Protein AF-A0A1F1QEC3-F1 (afdb_monomer_lite)

Foldseek 3Di:
DDPDDPPPPCPPDDVVVVCCVVVVVVVVVVVVVVCVVCCVVLVVLPVVDPVSVVVSVVVVVVVVVVVCVVVVVVVVVVVVVPPD

Sequence (84 aa):
MSKNKSTIDLTSGRISLGLVKFALPLMAGNVLQQCYNLTDTLVVGRFIGKNALAAVGSAYTLMIFLTSIILGLSMGCGAFLSQP

Secondary structure (DSSP, 8-state):
---------TTTS-HHHHHHHHHHHHHHHHHHHHHHHHHHHHHHHHTT-THHHHHHHHHHHHHHHHHHHHHHHHHHHHHHHH--

pLDDT: mean 71.87, std 14.89, range [40.5, 94.19]

Structure (mmCIF, N/CA/C/O backbone):
data_AF-A0A1F1QEC3-F1
#
_entry.id   AF-A0A1F1QEC3-F1
#
loop_
_atom_site.group_PDB
_atom_site.id
_atom_site.type_symbol
_atom_site.label_atom_id
_atom_site.label_alt_id
_atom_site.label_comp_id
_atom_site.label_asym_id
_atom_site.label_entity_id
_atom_site.label_seq_id
_atom_site.pdbx_PDB_ins_code
_atom_site.Cartn_x
_atom_site.Cartn_y
_atom_site.Cartn_z
_atom_site.occupancy
_atom_site.B_iso_or_equiv
_atom_site.auth_seq_id
_atom_site.auth_comp_id
_atom_site.auth_asym_id
_atom_site.auth_atom_id
_atom_site.pdbx_PDB_model_num
ATOM 1 N N . MET A 1 1 ? -5.629 -46.564 -29.488 1.00 40.72 1 MET A N 1
ATOM 2 C CA . MET A 1 1 ? -4.568 -45.533 -29.517 1.00 40.72 1 MET A CA 1
ATOM 3 C C . MET A 1 1 ? -5.154 -44.245 -28.942 1.00 40.72 1 MET A C 1
ATOM 5 O O . MET A 1 1 ? -5.923 -43.575 -29.615 1.00 40.72 1 MET A O 1
ATOM 9 N N . SER A 1 2 ? -4.930 -44.004 -27.645 1.00 40.50 2 SER A N 1
ATOM 10 C CA . SER A 1 2 ? -5.572 -42.936 -26.860 1.00 40.50 2 SER A CA 1
ATOM 11 C C . SER A 1 2 ? -4.962 -41.575 -27.198 1.00 40.50 2 SER A C 1
ATOM 13 O O . SER A 1 2 ? -3.782 -41.347 -26.940 1.00 40.50 2 SER A O 1
ATOM 15 N N . LYS A 1 3 ? -5.751 -40.676 -27.794 1.00 44.88 3 LYS A N 1
ATOM 16 C CA . LYS A 1 3 ? -5.342 -39.309 -28.143 1.00 44.88 3 LYS A CA 1
ATOM 17 C C . LYS A 1 3 ? -5.925 -38.335 -27.115 1.00 44.88 3 LYS A C 1
ATOM 19 O O . LYS A 1 3 ? -6.787 -37.525 -27.426 1.00 44.88 3 LYS A O 1
ATOM 24 N N . ASN A 1 4 ? -5.474 -38.456 -25.867 1.00 55.50 4 ASN A N 1
ATOM 25 C CA . ASN A 1 4 ? -5.722 -37.464 -24.825 1.00 55.50 4 ASN A CA 1
ATOM 26 C C . ASN A 1 4 ? -4.427 -36.689 -24.573 1.00 55.50 4 ASN A C 1
ATOM 28 O O . ASN A 1 4 ? -3.547 -37.134 -23.838 1.00 55.50 4 ASN A O 1
ATOM 32 N N . LYS A 1 5 ? -4.301 -35.532 -25.216 1.00 44.94 5 LYS A N 1
ATOM 33 C CA . LYS A 1 5 ? -3.383 -34.494 -24.761 1.00 44.94 5 LYS A CA 1
ATOM 34 C C . LYS A 1 5 ? -4.055 -33.158 -25.017 1.00 44.94 5 LYS A C 1
ATOM 36 O O . LYS A 1 5 ? 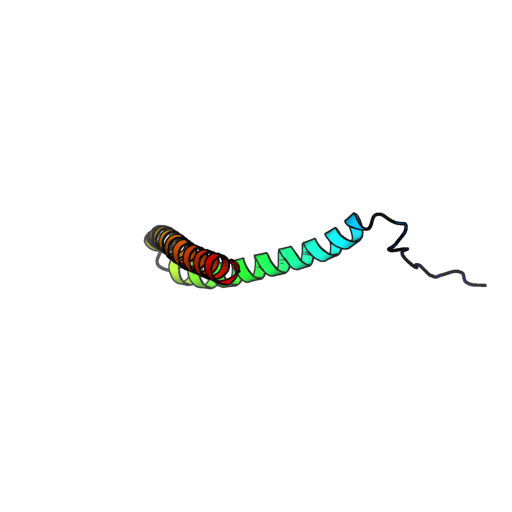-3.990 -32.605 -26.106 1.00 44.94 5 LYS A O 1
ATOM 41 N N . SER A 1 6 ? -4.759 -32.695 -23.990 1.00 50.28 6 SER A N 1
ATOM 42 C CA . SER A 1 6 ? -5.215 -31.318 -23.824 1.00 50.28 6 SER A CA 1
ATOM 43 C C . SER A 1 6 ? -3.998 -30.389 -23.705 1.00 50.28 6 SER A C 1
ATOM 45 O O . SER A 1 6 ? -3.717 -29.839 -22.642 1.00 50.28 6 SER A O 1
ATOM 47 N N . THR A 1 7 ? -3.221 -30.257 -24.777 1.00 45.41 7 THR A N 1
ATOM 48 C CA . THR A 1 7 ? -2.207 -29.216 -24.915 1.00 45.41 7 THR A CA 1
ATOM 49 C C . THR A 1 7 ? -2.933 -27.964 -25.365 1.00 45.41 7 THR A C 1
ATOM 51 O O . THR A 1 7 ? -3.275 -27.814 -26.531 1.00 45.41 7 THR A O 1
ATOM 54 N N . ILE A 1 8 ? -3.249 -27.104 -24.402 1.00 54.59 8 ILE A N 1
ATOM 55 C CA . ILE A 1 8 ? -3.745 -25.762 -24.677 1.00 54.59 8 ILE A CA 1
ATOM 56 C C . ILE A 1 8 ? -2.611 -25.031 -25.403 1.00 54.59 8 ILE A C 1
ATOM 58 O O . ILE A 1 8 ? -1.600 -24.698 -24.790 1.00 54.59 8 ILE A O 1
ATOM 62 N N . ASP A 1 9 ? -2.760 -24.842 -26.712 1.00 45.78 9 ASP A N 1
ATOM 63 C CA . ASP A 1 9 ? -1.859 -24.043 -27.538 1.00 45.78 9 ASP A CA 1
ATOM 64 C C . ASP A 1 9 ? -1.870 -22.584 -27.060 1.00 45.78 9 ASP A C 1
ATOM 66 O O . ASP A 1 9 ? -2.778 -21.802 -27.355 1.00 45.78 9 ASP A O 1
ATOM 70 N N . LEU A 1 10 ? -0.839 -22.212 -26.298 1.00 55.91 10 LEU A N 1
ATOM 71 C CA . LEU A 1 10 ? -0.635 -20.864 -25.754 1.00 55.91 10 LEU A CA 1
ATOM 72 C C . LEU A 1 10 ? -0.110 -19.861 -26.799 1.00 55.91 10 LEU A C 1
ATOM 74 O O . LEU A 1 10 ? 0.017 -18.681 -26.495 1.00 55.91 10 LEU A O 1
ATOM 78 N N . THR A 1 11 ? 0.171 -20.306 -28.024 1.00 55.09 11 THR A N 1
ATOM 79 C CA . THR A 1 11 ? 0.653 -19.485 -29.151 1.00 55.09 11 THR A CA 1
ATOM 80 C C . THR A 1 11 ? -0.342 -19.395 -30.311 1.00 55.09 11 THR A C 1
ATOM 82 O O . THR A 1 11 ? -0.088 -18.678 -31.275 1.00 55.09 11 THR A O 1
ATOM 85 N N . SER A 1 12 ? -1.492 -20.077 -30.236 1.00 51.31 12 SER A N 1
ATOM 86 C CA . SER A 1 12 ? -2.536 -20.021 -31.279 1.00 51.31 12 SER A CA 1
ATOM 87 C C . SER A 1 12 ? -3.960 -19.806 -30.745 1.00 51.31 12 SER A C 1
ATOM 89 O O . SER A 1 12 ? -4.869 -19.537 -31.526 1.00 51.31 12 SER A O 1
ATOM 91 N N . GLY A 1 13 ? -4.172 -19.861 -29.426 1.00 60.28 13 GLY A N 1
ATOM 92 C CA . GLY A 1 13 ? -5.428 -19.476 -28.770 1.00 60.28 13 GLY A CA 1
ATOM 93 C C . GLY A 1 13 ? -5.372 -18.080 -28.139 1.00 60.28 13 GLY A C 1
ATOM 94 O O . GLY A 1 13 ? -4.303 -17.497 -28.009 1.00 60.28 13 GLY A O 1
ATOM 95 N N . ARG A 1 14 ? -6.529 -17.542 -27.716 1.00 55.53 14 ARG A N 1
ATOM 96 C CA . ARG A 1 14 ? -6.694 -16.211 -27.084 1.00 55.53 14 ARG A CA 1
ATOM 97 C C . ARG A 1 14 ? -5.815 -16.081 -25.823 1.00 55.53 14 ARG A C 1
ATOM 99 O O . ARG A 1 14 ? -6.304 -16.283 -24.715 1.00 55.53 14 ARG A O 1
ATOM 106 N N . ILE A 1 15 ? -4.537 -15.730 -25.984 1.00 57.53 15 ILE A N 1
ATOM 107 C CA . ILE A 1 15 ? -3.544 -15.500 -24.914 1.00 57.53 15 ILE A CA 1
ATOM 108 C C . ILE A 1 15 ? -4.094 -14.569 -23.836 1.00 57.53 15 ILE A C 1
ATOM 110 O O . ILE A 1 15 ? -3.900 -14.796 -22.644 1.00 57.53 15 ILE A O 1
ATOM 114 N N . SER A 1 16 ? -4.872 -13.573 -24.256 1.00 61.88 16 SER A N 1
ATOM 115 C CA . SER A 1 16 ? -5.589 -12.658 -23.374 1.00 61.88 16 SER A CA 1
ATOM 116 C C . SER A 1 16 ? -6.467 -13.374 -22.349 1.00 61.88 16 SER A C 1
ATOM 118 O O . SER A 1 16 ? -6.521 -12.946 -21.204 1.00 61.88 16 SER A O 1
ATOM 120 N N . LEU A 1 17 ? -7.110 -14.491 -22.701 1.00 64.38 17 LEU A N 1
ATOM 121 C CA . LEU A 1 17 ? -7.993 -15.208 -21.785 1.00 64.38 17 LEU A CA 1
ATOM 122 C C . LEU A 1 17 ? -7.209 -15.945 -20.693 1.00 64.38 17 LEU A C 1
ATOM 124 O O . LEU A 1 17 ? -7.634 -15.935 -19.544 1.00 64.38 17 LEU A O 1
ATOM 128 N N . GLY A 1 18 ? -6.064 -16.547 -21.033 1.00 66.38 18 GLY A N 1
ATOM 129 C CA . GLY A 1 18 ? -5.174 -17.203 -20.068 1.00 66.38 18 GLY A CA 1
ATOM 130 C C . GLY A 1 18 ? -4.472 -16.198 -19.157 1.00 66.38 18 GLY A C 1
ATOM 131 O O . GLY A 1 18 ? -4.452 -16.382 -17.942 1.00 66.38 18 GLY A O 1
ATOM 132 N N . LEU A 1 19 ? -3.993 -15.090 -19.732 1.00 73.50 19 LEU A N 1
ATOM 133 C CA . LEU A 1 19 ? -3.365 -14.002 -18.988 1.00 73.50 19 LEU A CA 1
ATOM 134 C C . LEU A 1 19 ? -4.356 -13.343 -18.022 1.00 73.50 19 LEU A C 1
ATOM 136 O O . LEU A 1 19 ? -4.017 -13.132 -16.866 1.00 73.50 19 LEU A O 1
ATOM 140 N N . VAL A 1 20 ? -5.599 -13.092 -18.449 1.00 73.25 20 VAL A N 1
ATOM 141 C CA . VAL A 1 20 ? -6.653 -12.548 -17.577 1.00 73.25 20 VAL A CA 1
ATOM 142 C C . VAL A 1 20 ? -7.039 -13.554 -16.494 1.00 73.25 20 VAL A C 1
ATOM 144 O O . VAL A 1 20 ? -7.167 -13.164 -15.341 1.00 73.25 20 VAL A O 1
ATOM 147 N N . LYS A 1 21 ? -7.152 -14.855 -16.797 1.00 79.56 21 LYS A N 1
ATOM 148 C CA . LYS A 1 21 ? -7.469 -15.879 -15.780 1.00 79.56 21 LYS A CA 1
ATOM 149 C C . LYS A 1 21 ? -6.366 -16.070 -14.736 1.00 79.56 21 LYS A C 1
ATOM 151 O O . LYS A 1 21 ? -6.672 -16.550 -13.652 1.00 79.56 21 LYS A O 1
ATOM 156 N N . PHE A 1 22 ? -5.123 -15.703 -15.051 1.00 77.88 22 PHE A N 1
ATOM 157 C CA . PHE A 1 22 ? -3.995 -15.711 -14.114 1.00 77.88 22 PHE A CA 1
ATOM 158 C C . PHE A 1 22 ? -3.829 -14.369 -13.390 1.00 77.88 22 PHE A C 1
ATOM 160 O O . PHE A 1 22 ? -3.610 -14.337 -12.184 1.00 77.88 22 PHE A O 1
ATOM 167 N N . ALA A 1 23 ? -3.986 -13.254 -14.101 1.00 81.31 23 ALA A N 1
ATOM 168 C CA . ALA A 1 23 ? -3.880 -11.911 -13.545 1.00 81.31 23 ALA A CA 1
ATOM 169 C C . ALA A 1 23 ? -5.038 -11.588 -12.598 1.00 81.31 23 ALA A C 1
ATOM 171 O O . ALA A 1 23 ? -4.829 -10.908 -11.605 1.00 81.31 23 ALA A O 1
ATOM 172 N N . LEU A 1 24 ? -6.245 -12.093 -12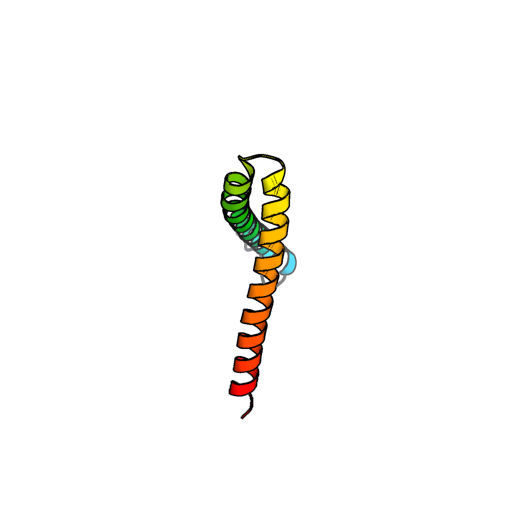.855 1.00 84.31 24 LEU A N 1
ATOM 173 C CA . LEU A 1 24 ? -7.431 -11.827 -12.041 1.00 84.31 24 LEU A CA 1
ATOM 174 C C . LEU A 1 24 ? -7.320 -12.384 -10.608 1.00 84.31 24 LEU A C 1
ATOM 176 O O . LEU A 1 24 ? -7.527 -11.605 -9.682 1.00 84.31 24 LEU A O 1
ATOM 180 N N . PRO A 1 25 ? -6.922 -13.651 -10.369 1.00 82.62 25 PRO A N 1
ATOM 181 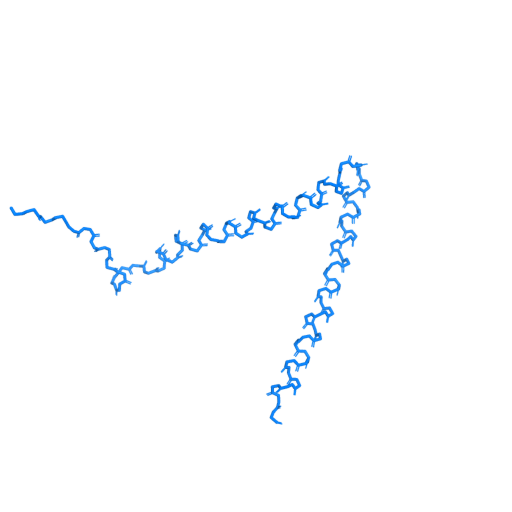C CA . PRO A 1 25 ? -6.653 -14.132 -9.014 1.00 82.62 25 PRO A CA 1
ATOM 182 C C . PRO A 1 25 ? -5.417 -13.476 -8.376 1.00 82.62 25 PRO A C 1
ATOM 184 O O . PRO A 1 25 ? -5.399 -13.289 -7.164 1.00 82.62 25 PRO A O 1
ATOM 187 N N . LEU A 1 26 ? -4.413 -13.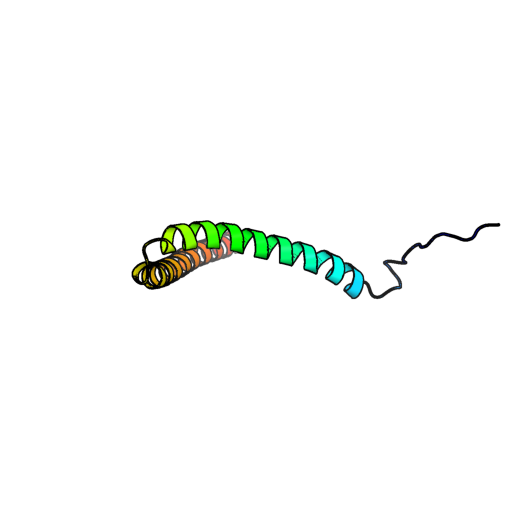070 -9.159 1.00 85.81 26 LEU A N 1
ATOM 188 C CA . LEU A 1 26 ? -3.193 -12.422 -8.650 1.00 85.81 26 LEU A CA 1
ATOM 189 C C . LEU A 1 26 ? -3.451 -10.964 -8.216 1.00 85.81 26 LEU A C 1
ATOM 191 O O . LEU A 1 26 ? -2.996 -10.526 -7.159 1.00 85.81 26 LEU A O 1
ATOM 195 N N . MET A 1 27 ? -4.251 -10.234 -8.993 1.00 85.75 27 MET A N 1
ATOM 196 C CA . MET A 1 27 ? -4.776 -8.906 -8.664 1.00 85.75 27 MET A CA 1
ATOM 197 C C . MET A 1 27 ? -5.748 -8.987 -7.487 1.00 85.75 27 MET A C 1
ATOM 199 O O . MET A 1 27 ? -5.626 -8.203 -6.553 1.00 85.75 27 MET A O 1
ATOM 203 N N . ALA A 1 2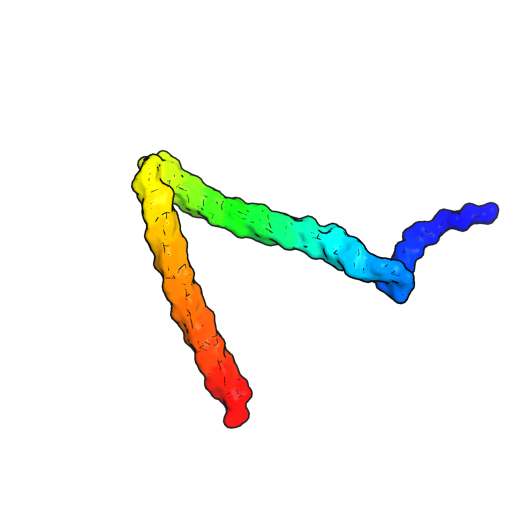8 ? -6.664 -9.962 -7.485 1.00 88.44 28 ALA A N 1
ATOM 204 C CA . ALA A 1 28 ? -7.576 -10.183 -6.366 1.00 88.44 28 ALA A CA 1
ATOM 205 C C . ALA A 1 28 ? -6.813 -10.502 -5.075 1.00 88.44 28 ALA A C 1
ATOM 207 O O . ALA A 1 28 ? -7.143 -9.939 -4.039 1.00 88.44 28 ALA A O 1
ATOM 208 N N . GLY A 1 29 ? -5.765 -11.331 -5.134 1.00 88.19 29 GLY A N 1
ATOM 209 C CA . GLY A 1 29 ? -4.886 -11.615 -3.999 1.00 88.19 29 GLY A CA 1
ATOM 210 C C . GLY A 1 29 ? -4.180 -10.365 -3.470 1.00 88.19 29 GLY A C 1
ATOM 211 O O . GLY A 1 29 ? -4.201 -10.122 -2.267 1.00 88.19 29 GLY A O 1
ATOM 212 N N . ASN A 1 30 ? -3.644 -9.524 -4.361 1.00 84.00 30 ASN A N 1
ATOM 213 C CA . ASN A 1 30 ? -3.037 -8.243 -3.983 1.00 84.00 30 ASN A CA 1
ATOM 214 C C . ASN A 1 30 ? -4.044 -7.288 -3.330 1.00 84.00 30 ASN A C 1
ATOM 216 O O . ASN A 1 30 ? -3.751 -6.701 -2.290 1.00 84.00 30 ASN A O 1
ATOM 220 N N . VAL A 1 31 ? -5.241 -7.157 -3.905 1.00 87.50 31 VAL A N 1
ATOM 221 C CA . VAL A 1 31 ? -6.308 -6.309 -3.356 1.00 87.50 31 VAL A CA 1
ATOM 222 C C . VAL A 1 31 ? -6.795 -6.857 -2.020 1.00 87.50 31 VAL A C 1
ATOM 224 O O . VAL A 1 31 ? -6.953 -6.086 -1.085 1.00 87.50 31 VAL A O 1
ATOM 227 N N . LEU A 1 32 ? -6.969 -8.173 -1.879 1.00 86.50 32 LEU A N 1
ATOM 228 C CA . LEU A 1 32 ? -7.329 -8.817 -0.613 1.00 86.50 32 LEU A CA 1
ATOM 229 C C . LEU A 1 32 ? -6.256 -8.590 0.453 1.00 86.50 32 LEU A C 1
ATOM 231 O O . LEU A 1 32 ? -6.608 -8.262 1.578 1.00 86.50 32 LEU A O 1
ATOM 235 N N . GLN A 1 33 ? -4.967 -8.686 0.115 1.00 80.06 33 GLN A N 1
ATOM 236 C CA . GLN A 1 33 ? -3.869 -8.371 1.036 1.00 80.06 33 GLN A CA 1
ATOM 237 C C . GLN A 1 33 ? -3.831 -6.892 1.423 1.00 80.06 33 GLN A C 1
ATOM 239 O O . GLN A 1 33 ? -3.654 -6.575 2.600 1.00 80.06 33 GLN A O 1
ATOM 244 N N . GLN A 1 34 ? -4.003 -5.980 0.467 1.00 77.50 34 GLN A N 1
ATOM 245 C CA . GLN A 1 34 ? -4.070 -4.545 0.745 1.00 77.50 34 GLN A CA 1
ATOM 246 C C . GLN A 1 34 ? -5.295 -4.211 1.590 1.00 77.50 34 GLN A C 1
ATOM 248 O O . GLN A 1 34 ? -5.173 -3.486 2.568 1.00 77.50 34 GLN A O 1
ATOM 253 N N . CYS A 1 35 ? -6.451 -4.798 1.284 1.00 81.19 35 CYS A N 1
ATOM 254 C CA . CYS A 1 35 ? -7.650 -4.695 2.097 1.00 81.19 35 CYS A CA 1
ATOM 255 C C . CYS A 1 35 ? -7.446 -5.316 3.471 1.00 81.19 35 CYS A C 1
ATOM 257 O O . CYS A 1 35 ? -7.989 -4.763 4.407 1.00 81.19 35 CYS A O 1
ATOM 259 N N . TYR A 1 36 ? -6.682 -6.395 3.641 1.00 79.06 36 TYR A N 1
ATOM 260 C CA . TYR A 1 36 ? -6.427 -6.979 4.960 1.00 79.06 36 TYR A CA 1
ATOM 261 C C . TYR A 1 36 ? -5.543 -6.065 5.806 1.00 79.06 36 TYR A C 1
ATOM 263 O O . TYR A 1 36 ? -5.897 -5.768 6.936 1.00 79.06 36 TYR A O 1
ATOM 271 N N . ASN A 1 37 ? -4.450 -5.543 5.243 1.00 72.69 37 ASN A N 1
ATOM 272 C CA . ASN A 1 37 ? -3.574 -4.592 5.936 1.00 72.69 37 ASN A CA 1
ATOM 273 C C . ASN A 1 37 ? -4.289 -3.266 6.231 1.00 72.69 37 ASN A C 1
ATOM 275 O O . ASN A 1 37 ? -4.169 -2.707 7.322 1.00 72.69 37 ASN A O 1
ATOM 279 N N . LEU A 1 38 ? -5.067 -2.774 5.266 1.00 74.19 38 LEU A N 1
ATOM 280 C CA . LEU A 1 38 ? -5.859 -1.566 5.419 1.00 74.19 38 LEU A CA 1
ATOM 281 C C . LEU A 1 38 ? -6.978 -1.800 6.427 1.00 74.19 38 LEU A C 1
ATOM 283 O O . LEU A 1 38 ? -7.116 -1.002 7.328 1.00 74.19 38 LEU A O 1
ATOM 287 N N . THR A 1 39 ? -7.737 -2.888 6.330 1.00 75.44 39 THR A N 1
ATOM 288 C CA . THR A 1 39 ? -8.836 -3.224 7.249 1.00 75.44 39 THR A CA 1
ATOM 289 C C . THR A 1 39 ? -8.313 -3.506 8.642 1.00 75.44 39 THR A C 1
ATOM 291 O O . THR A 1 39 ? -8.915 -3.001 9.565 1.00 75.44 39 THR A O 1
ATOM 294 N N . ASP A 1 40 ? -7.204 -4.212 8.835 1.00 72.19 40 ASP A N 1
ATOM 295 C CA . ASP A 1 40 ? -6.594 -4.398 10.157 1.00 72.19 40 ASP A CA 1
ATOM 296 C C . ASP A 1 40 ? -6.263 -3.039 10.796 1.00 72.19 40 ASP A C 1
ATOM 298 O O . ASP A 1 40 ? -6.788 -2.699 11.853 1.00 72.19 40 ASP A O 1
ATOM 302 N N . THR A 1 41 ? -5.562 -2.169 10.064 1.00 64.88 41 THR A N 1
ATOM 303 C CA . THR A 1 41 ? -5.229 -0.807 10.518 1.00 64.88 41 THR A CA 1
ATOM 304 C C . THR A 1 41 ? -6.475 0.071 10.735 1.00 64.88 41 THR A C 1
ATOM 306 O O . THR A 1 41 ? -6.562 0.857 11.679 1.00 64.88 41 THR A O 1
ATOM 309 N N . LEU A 1 42 ? -7.470 -0.047 9.857 1.00 68.06 42 LEU A N 1
ATOM 310 C CA . LEU A 1 42 ? -8.642 0.827 9.765 1.00 68.06 42 LEU A CA 1
ATOM 311 C C . LEU A 1 42 ? -9.769 0.362 10.694 1.00 68.06 42 LEU A C 1
ATOM 313 O O . LEU A 1 42 ? -10.502 1.202 11.205 1.00 68.06 42 LEU A O 1
ATOM 317 N N . VAL A 1 43 ? -9.889 -0.941 10.953 1.00 64.50 43 VAL A N 1
ATOM 318 C CA . VAL A 1 43 ? -10.794 -1.569 11.929 1.00 64.50 43 VAL A CA 1
ATOM 319 C C . VAL A 1 43 ? -10.224 -1.432 13.331 1.00 64.50 43 VAL A C 1
ATOM 321 O O . VAL A 1 43 ? -10.974 -1.000 14.199 1.00 64.50 43 VAL A O 1
ATOM 324 N N . VAL A 1 44 ? -8.927 -1.661 13.560 1.00 60.84 44 VAL A N 1
ATOM 325 C CA . VAL A 1 44 ? -8.285 -1.310 14.844 1.00 60.84 44 VAL A CA 1
ATOM 326 C C . VAL A 1 44 ? -8.414 0.193 15.110 1.00 60.84 44 VAL A C 1
ATOM 328 O O . VAL A 1 44 ? -8.751 0.593 16.222 1.00 60.84 44 VAL A O 1
ATOM 331 N N . GLY A 1 45 ? -8.286 1.028 14.073 1.00 57.47 45 GLY A N 1
ATOM 332 C CA . GLY A 1 45 ? -8.629 2.447 14.151 1.00 57.47 45 GLY A CA 1
ATOM 333 C C . GLY A 1 45 ? -10.113 2.699 14.466 1.00 57.47 45 GLY A C 1
ATOM 334 O O . GLY A 1 45 ? -10.415 3.563 15.287 1.00 57.47 45 GLY A O 1
ATOM 335 N N . ARG A 1 46 ? -11.046 1.944 13.850 1.00 56.03 46 ARG A N 1
ATOM 336 C CA . ARG A 1 46 ? -12.523 2.084 13.955 1.00 56.03 46 ARG A CA 1
ATOM 337 C C . ARG A 1 46 ? -13.221 1.446 15.130 1.00 56.03 46 ARG A C 1
ATOM 339 O O . ARG A 1 46 ? -14.355 1.853 15.394 1.00 56.03 46 ARG A O 1
ATOM 346 N N . PHE A 1 47 ? -12.578 0.565 15.878 1.00 54.38 47 PHE A N 1
ATOM 347 C CA . PHE A 1 47 ? -13.171 -0.047 17.068 1.00 54.38 47 PHE A CA 1
ATOM 348 C C . PHE A 1 47 ? -13.555 0.972 18.167 1.00 54.38 47 PHE A C 1
ATOM 350 O O . PHE A 1 47 ? -14.217 0.609 19.132 1.00 54.38 47 PHE A O 1
ATOM 357 N N . ILE A 1 48 ? -13.226 2.260 17.994 1.00 50.62 48 ILE A N 1
ATOM 358 C CA . ILE A 1 48 ? -13.512 3.360 18.931 1.00 50.62 48 ILE A CA 1
ATOM 359 C C . ILE A 1 48 ? -14.695 4.269 18.469 1.00 50.62 48 ILE A C 1
ATOM 361 O O . ILE A 1 48 ? -15.072 5.216 19.156 1.00 50.62 48 ILE A O 1
ATOM 365 N N . GLY A 1 49 ? -15.379 3.977 17.351 1.00 50.78 49 GLY A N 1
ATOM 366 C CA . GLY A 1 49 ? -16.624 4.671 16.944 1.00 50.78 49 GLY A CA 1
ATOM 367 C C . GLY A 1 49 ? -16.427 5.868 15.996 1.00 50.78 49 GLY A C 1
ATOM 368 O O . GLY A 1 49 ? -15.337 6.076 15.487 1.00 50.78 49 GLY A O 1
ATOM 369 N N . LYS A 1 50 ? -17.489 6.644 15.705 1.00 54.53 50 LYS A N 1
ATOM 370 C CA . LYS A 1 50 ? -17.631 7.686 14.640 1.00 54.53 50 LYS A CA 1
ATOM 371 C C . LYS A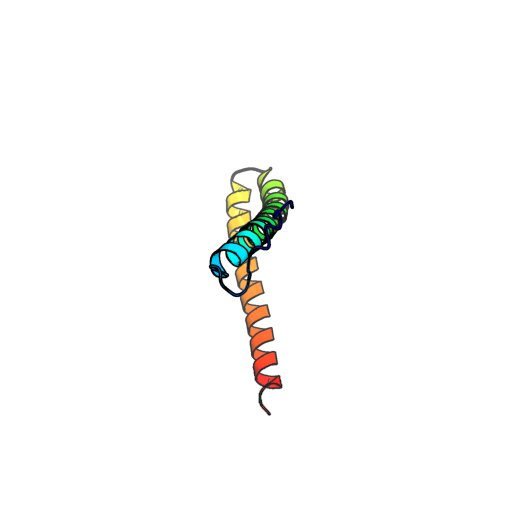 1 50 ? -16.400 8.586 14.374 1.00 54.53 50 LYS A C 1
ATOM 373 O O . LYS A 1 50 ? -16.171 8.986 13.235 1.00 54.53 50 LYS A O 1
ATOM 378 N N . ASN A 1 51 ? -15.591 8.849 15.398 1.00 58.34 51 ASN A N 1
ATOM 379 C CA . ASN A 1 51 ? -14.321 9.579 15.315 1.00 58.34 51 ASN A CA 1
ATOM 380 C C . ASN A 1 51 ? -13.267 8.878 14.458 1.00 58.34 51 ASN A C 1
ATOM 382 O O . ASN A 1 51 ? -12.452 9.532 13.827 1.00 58.34 51 ASN A O 1
ATOM 386 N N . ALA A 1 52 ? -13.294 7.559 14.388 1.00 61.12 52 ALA A N 1
ATOM 387 C CA . ALA A 1 52 ? -12.328 6.787 13.645 1.00 61.12 52 ALA A CA 1
ATOM 388 C C . ALA A 1 52 ? -12.565 6.778 12.137 1.00 61.12 52 ALA A C 1
ATOM 390 O O . ALA A 1 52 ? -11.613 6.687 11.380 1.00 61.12 52 ALA A O 1
ATOM 391 N N . LEU A 1 53 ? -13.807 6.925 11.671 1.00 59.97 53 LEU A N 1
ATOM 392 C CA . LEU A 1 53 ? -14.052 7.148 10.244 1.00 59.97 53 LEU A CA 1
ATOM 393 C C . LEU A 1 53 ? -13.476 8.508 9.809 1.00 59.97 53 LEU A C 1
ATOM 395 O O . LEU A 1 53 ? -12.849 8.608 8.758 1.00 59.97 53 LEU A O 1
ATOM 399 N N . ALA A 1 54 ? -13.634 9.529 10.657 1.00 70.94 54 ALA A N 1
ATOM 400 C CA . ALA A 1 54 ? -13.044 10.850 10.454 1.00 70.94 54 ALA A CA 1
ATOM 401 C C . ALA A 1 54 ? -11.508 10.831 10.587 1.00 70.94 54 ALA A C 1
ATOM 403 O O . ALA A 1 54 ? -10.813 11.430 9.768 1.00 70.94 54 ALA A O 1
ATOM 404 N N . ALA A 1 55 ? -10.968 10.097 11.565 1.00 71.19 55 ALA A N 1
ATOM 405 C CA . ALA A 1 55 ? -9.530 9.942 11.772 1.00 71.19 55 ALA A CA 1
ATOM 406 C C . ALA A 1 55 ? -8.875 9.165 10.629 1.00 71.19 55 ALA A C 1
ATOM 408 O O . ALA A 1 55 ? -7.811 9.555 10.170 1.00 71.19 55 ALA A O 1
ATOM 409 N N . VAL A 1 56 ? -9.530 8.123 10.114 1.00 69.06 56 VAL A N 1
ATOM 410 C CA . VAL A 1 56 ? -9.078 7.380 8.933 1.00 69.06 56 VAL A CA 1
ATOM 411 C C . VAL A 1 56 ? -9.115 8.264 7.689 1.00 69.06 56 VAL A C 1
ATOM 413 O O . VAL A 1 56 ? -8.170 8.229 6.914 1.00 69.06 56 VAL A O 1
ATOM 416 N N . GLY A 1 57 ? -10.148 9.093 7.498 1.00 73.75 57 GLY A N 1
ATOM 417 C CA . GLY A 1 57 ? -10.181 10.061 6.394 1.00 73.75 57 GLY A CA 1
ATOM 418 C C . GLY A 1 57 ? -9.041 11.089 6.467 1.00 73.75 57 GLY A C 1
ATOM 419 O O . GLY A 1 57 ? -8.398 11.386 5.457 1.00 73.75 57 GLY A O 1
ATOM 420 N N . SER A 1 58 ? -8.735 11.576 7.674 1.00 79.06 58 SER A N 1
ATOM 421 C CA . SER A 1 58 ? -7.598 12.472 7.925 1.00 79.06 58 SER A CA 1
ATOM 422 C C . SER A 1 58 ? -6.249 11.770 7.705 1.00 79.06 58 SER A C 1
ATOM 424 O O . SER A 1 58 ? -5.394 12.271 6.976 1.00 79.06 58 SER A O 1
ATOM 426 N N . ALA A 1 59 ? -6.080 10.559 8.242 1.00 79.38 59 ALA A N 1
ATOM 427 C CA . ALA A 1 59 ? -4.877 9.746 8.076 1.00 79.38 59 ALA A CA 1
ATOM 428 C C . ALA A 1 59 ? -4.646 9.341 6.613 1.00 79.38 59 ALA A C 1
ATOM 430 O O . ALA A 1 59 ? -3.512 9.348 6.147 1.00 79.38 59 ALA A O 1
ATOM 431 N N . TYR A 1 60 ? -5.709 9.050 5.862 1.00 78.50 60 TYR A N 1
ATOM 432 C CA . TYR A 1 60 ? -5.638 8.750 4.433 1.00 78.50 60 TYR A CA 1
ATOM 433 C C . TYR A 1 60 ? -5.183 9.971 3.621 1.00 78.50 60 TYR A C 1
ATOM 435 O O . TYR A 1 60 ? -4.306 9.856 2.765 1.00 78.50 60 TYR A O 1
ATOM 443 N N . THR A 1 61 ? -5.704 11.159 3.947 1.00 84.69 61 THR A N 1
ATOM 444 C CA . THR A 1 61 ? -5.254 12.429 3.351 1.00 84.69 61 THR A CA 1
ATOM 445 C C . THR A 1 61 ? -3.768 12.679 3.639 1.00 84.69 61 THR A C 1
ATOM 447 O O . THR A 1 61 ? -3.009 13.011 2.728 1.00 84.69 61 THR A O 1
ATOM 450 N N . LEU A 1 62 ? -3.325 12.443 4.879 1.00 85.56 62 LEU A N 1
ATOM 451 C CA . LEU A 1 62 ? -1.916 12.542 5.275 1.00 85.56 62 LEU A CA 1
ATOM 452 C C . LEU A 1 62 ? -1.035 11.523 4.530 1.00 85.56 62 LEU A C 1
ATOM 454 O O . LEU A 1 62 ? 0.049 11.865 4.060 1.00 85.56 62 LEU A O 1
ATOM 458 N N . MET A 1 63 ? -1.504 10.283 4.386 1.00 82.56 63 MET A N 1
ATOM 459 C CA . MET A 1 63 ? -0.789 9.215 3.688 1.00 82.56 63 MET A CA 1
ATOM 460 C C . MET A 1 63 ? -0.572 9.560 2.211 1.00 82.56 63 MET A C 1
ATOM 462 O O . MET A 1 63 ? 0.533 9.383 1.699 1.00 82.56 63 MET A O 1
ATOM 466 N N . ILE A 1 64 ? -1.590 10.096 1.532 1.00 87.38 64 ILE A N 1
ATOM 467 C CA . ILE A 1 64 ? -1.495 10.554 0.136 1.00 87.38 64 ILE A CA 1
ATOM 468 C C . ILE A 1 64 ? -0.557 11.750 0.000 1.00 87.38 64 ILE A C 1
ATOM 470 O O . ILE A 1 64 ? 0.214 11.814 -0.960 1.00 87.38 64 ILE A O 1
ATOM 474 N N . PHE A 1 65 ? -0.591 12.671 0.962 1.00 93.56 65 PHE A N 1
ATOM 475 C CA . PHE A 1 65 ? 0.307 13.819 0.992 1.00 93.56 65 PHE A CA 1
ATOM 476 C C . PHE A 1 65 ? 1.774 13.379 1.114 1.00 93.56 65 PHE A C 1
ATOM 478 O O . PHE A 1 65 ? 2.592 13.729 0.262 1.00 93.56 65 PHE A O 1
ATOM 485 N N . LEU A 1 66 ? 2.097 12.536 2.101 1.00 91.69 66 LEU A N 1
ATOM 486 C CA . LEU A 1 66 ? 3.444 11.973 2.256 1.00 91.69 66 LEU A CA 1
ATOM 487 C C . LEU A 1 66 ? 3.866 11.166 1.025 1.00 91.69 66 LEU A C 1
ATOM 489 O O . LEU A 1 66 ? 4.978 11.330 0.530 1.00 91.69 66 LEU A O 1
ATOM 493 N N . THR A 1 67 ? 2.973 10.323 0.507 1.00 89.94 67 THR A N 1
ATOM 494 C CA . THR A 1 67 ? 3.243 9.499 -0.678 1.00 89.94 67 THR A CA 1
ATOM 495 C C . THR A 1 67 ? 3.549 10.369 -1.895 1.00 89.94 67 THR A C 1
ATOM 497 O O . THR A 1 67 ? 4.502 10.086 -2.613 1.00 89.94 67 THR A O 1
ATOM 500 N N . SER A 1 68 ? 2.811 11.463 -2.099 1.00 92.25 68 SER A N 1
ATOM 501 C CA . SER A 1 68 ? 3.069 12.415 -3.188 1.00 92.25 68 SER A CA 1
ATOM 502 C C . SER A 1 68 ? 4.439 13.078 -3.066 1.00 92.25 68 SER A C 1
ATOM 504 O O . SER A 1 68 ? 5.137 13.207 -4.068 1.00 92.25 68 SER A O 1
ATOM 506 N N . ILE A 1 69 ? 4.859 13.447 -1.851 1.00 94.12 69 ILE A N 1
ATOM 507 C CA . ILE A 1 69 ? 6.196 14.013 -1.618 1.00 94.12 69 ILE A CA 1
ATOM 508 C C . ILE A 1 69 ? 7.282 12.981 -1.931 1.00 94.12 69 ILE A C 1
ATOM 510 O O . ILE A 1 69 ? 8.226 13.291 -2.651 1.00 94.12 69 ILE A O 1
ATOM 514 N N . ILE A 1 70 ? 7.147 11.752 -1.428 1.00 94.19 70 ILE A N 1
ATOM 515 C CA . ILE A 1 70 ? 8.149 10.690 -1.611 1.00 94.19 70 ILE A CA 1
ATOM 516 C C . ILE A 1 70 ? 8.251 10.276 -3.083 1.00 94.19 70 ILE A C 1
ATOM 518 O O . ILE A 1 70 ? 9.355 10.114 -3.606 1.00 94.19 70 ILE A O 1
ATOM 522 N N . LEU A 1 71 ? 7.112 10.126 -3.763 1.00 92.06 71 LEU A N 1
ATOM 523 C CA . LEU A 1 71 ? 7.063 9.831 -5.193 1.00 92.06 71 LEU A CA 1
ATOM 524 C C . LEU A 1 71 ? 7.629 10.988 -6.017 1.00 92.06 71 LEU A C 1
ATOM 526 O O . LEU A 1 71 ? 8.402 10.746 -6.939 1.00 92.06 71 LEU A O 1
ATOM 530 N N . GLY A 1 72 ? 7.302 12.232 -5.662 1.00 91.62 72 GLY A N 1
ATOM 531 C CA . GLY A 1 72 ? 7.858 13.428 -6.291 1.00 91.62 72 GLY A CA 1
ATOM 532 C C . GLY A 1 72 ? 9.376 13.517 -6.132 1.00 91.62 72 GLY A C 1
ATOM 533 O O . GLY A 1 72 ? 10.072 13.740 -7.118 1.00 91.62 72 GLY A O 1
ATOM 534 N N . LEU A 1 73 ? 9.905 13.259 -4.932 1.00 91.19 73 LEU A N 1
ATOM 535 C CA . LEU A 1 73 ? 11.350 13.192 -4.694 1.00 91.19 73 LEU A CA 1
ATOM 536 C C . LEU A 1 73 ? 12.005 12.040 -5.459 1.00 91.19 73 LEU A C 1
ATOM 538 O O . LEU A 1 73 ? 13.057 12.234 -6.056 1.00 91.19 73 LEU A O 1
ATOM 542 N N . SER A 1 74 ? 11.394 10.855 -5.466 1.00 89.12 74 SER A N 1
ATOM 543 C CA . SER A 1 74 ? 11.944 9.691 -6.173 1.00 89.12 74 SER A CA 1
ATOM 544 C C . SER A 1 74 ? 11.985 9.917 -7.681 1.00 89.12 74 SER A C 1
ATOM 546 O O . SER A 1 74 ? 12.994 9.623 -8.314 1.00 89.12 74 SER A O 1
ATOM 548 N N . MET A 1 75 ? 10.920 10.481 -8.257 1.00 87.75 75 MET A N 1
ATOM 549 C CA . MET A 1 75 ? 10.884 10.847 -9.673 1.00 87.75 75 MET A CA 1
ATOM 550 C C . MET A 1 75 ? 11.822 12.014 -9.984 1.00 87.75 75 MET A C 1
ATOM 552 O O . MET A 1 75 ? 12.473 11.988 -11.020 1.00 87.75 75 MET A O 1
ATOM 556 N N . GLY A 1 76 ? 11.942 13.001 -9.093 1.00 86.25 76 GLY A N 1
ATOM 557 C CA . GLY A 1 76 ? 12.869 14.124 -9.240 1.00 86.25 76 GLY A CA 1
ATOM 558 C C . GLY A 1 76 ? 14.332 13.681 -9.221 1.00 86.25 76 GLY A C 1
ATOM 559 O O . GLY A 1 76 ? 15.082 14.026 -10.129 1.00 86.25 76 GLY A O 1
ATOM 560 N N . CYS A 1 77 ? 14.726 12.853 -8.249 1.00 84.75 77 CYS A N 1
ATOM 561 C CA . CYS A 1 77 ? 16.051 12.230 -8.214 1.00 84.75 77 CYS A CA 1
ATOM 562 C C . CYS A 1 77 ? 16.265 11.303 -9.411 1.00 84.75 77 CYS A C 1
ATOM 564 O O . CYS A 1 77 ? 17.320 11.353 -10.029 1.00 84.75 77 CYS A O 1
ATOM 566 N N . GLY A 1 78 ? 15.273 10.485 -9.770 1.00 83.44 78 GLY A N 1
ATOM 567 C CA . GLY A 1 78 ? 15.345 9.617 -10.944 1.00 83.44 78 GLY A CA 1
ATOM 568 C C . GLY A 1 78 ? 15.550 10.405 -12.236 1.00 83.44 78 GLY A C 1
ATOM 569 O O . GLY A 1 78 ? 16.390 10.029 -13.042 1.00 83.44 78 GLY A O 1
ATOM 570 N N . ALA A 1 79 ? 14.854 11.529 -12.410 1.00 79.50 79 ALA A N 1
ATOM 571 C CA . ALA A 1 79 ? 15.023 12.416 -13.556 1.00 79.50 79 ALA A CA 1
ATOM 572 C C . ALA A 1 79 ? 16.402 13.093 -13.559 1.00 79.50 79 ALA A C 1
ATOM 574 O O . ALA A 1 79 ? 17.053 13.109 -14.596 1.00 79.50 79 ALA A O 1
ATOM 575 N N . PHE A 1 80 ? 16.880 13.573 -12.406 1.00 77.56 80 PHE A N 1
ATOM 576 C CA . PHE A 1 80 ? 18.216 14.168 -12.277 1.00 77.56 80 PHE A CA 1
ATOM 577 C C . PHE A 1 80 ? 19.346 13.168 -12.545 1.00 77.56 80 PHE A C 1
ATOM 579 O O . PHE A 1 80 ? 20.329 13.524 -13.180 1.00 77.56 80 PHE A O 1
ATOM 586 N N . LEU A 1 81 ? 19.214 11.927 -12.071 1.00 74.44 81 LEU A N 1
ATOM 587 C CA . LEU A 1 81 ? 20.194 10.857 -12.295 1.00 74.44 81 LEU A CA 1
ATOM 588 C C . LEU A 1 81 ? 20.094 10.254 -13.704 1.00 74.44 81 LEU A C 1
ATOM 590 O O . LEU A 1 81 ? 21.049 9.648 -14.178 1.00 74.44 81 LEU A O 1
ATOM 594 N N . SER A 1 82 ? 18.929 10.374 -14.349 1.00 79.19 82 SER A N 1
ATOM 595 C CA . SER A 1 82 ? 18.677 9.872 -15.703 1.00 79.19 82 SER A CA 1
ATOM 596 C C . SER A 1 82 ? 18.998 10.894 -16.793 1.00 79.19 82 SER A C 1
ATOM 598 O O . SER A 1 82 ? 18.990 10.524 -17.971 1.00 79.19 82 SER A O 1
ATOM 600 N N . GLN A 1 83 ? 19.243 12.159 -16.445 1.00 56.50 83 GLN A N 1
ATOM 601 C CA . GLN A 1 83 ? 19.837 13.105 -17.382 1.00 56.50 83 GLN A CA 1
ATOM 602 C C . GLN A 1 83 ? 21.346 12.809 -17.487 1.00 56.50 83 GLN A C 1
ATOM 604 O O . GLN A 1 83 ? 21.975 12.596 -16.451 1.00 56.50 83 GLN A O 1
ATOM 609 N N . PRO A 1 84 ? 21.896 12.713 -18.714 1.00 62.44 84 PRO A N 1
ATOM 610 C CA . PRO A 1 84 ? 23.289 12.327 -18.943 1.00 62.44 84 PRO A CA 1
ATOM 611 C C . PRO A 1 84 ? 24.293 13.356 -18.416 1.00 62.44 84 PRO A C 1
ATOM 613 O O . PRO A 1 84 ? 23.955 14.563 -18.395 1.00 62.44 84 PRO A O 1
#

Radius of gyration: 22.7 Å; chains: 1; bounding box: 41×60×50 Å